Protein AF-A0A7J9IBZ4-F1 (afdb_monomer)

Secondary structure (DSSP, 8-state):
-EEESTTS-EEE---TT--HHHHHHHHHHHHS-----------S----------------------PPPPP----------------

Structure (mmCIF, N/CA/C/O backbone):
data_AF-A0A7J9IBZ4-F1
#
_entry.id   AF-A0A7J9IBZ4-F1
#
loop_
_atom_site.group_PDB
_atom_site.id
_atom_site.type_symbol
_atom_site.label_atom_id
_atom_site.label_alt_id
_atom_site.label_comp_id
_atom_site.label_asym_id
_atom_site.label_entity_id
_atom_site.label_seq_id
_atom_site.pdbx_PDB_ins_code
_atom_site.Cartn_x
_atom_site.Cartn_y
_atom_site.Cartn_z
_atom_site.occupancy
_atom_site.B_iso_or_equiv
_atom_site.auth_seq_id
_atom_site.auth_comp_id
_atom_site.auth_asym_id
_atom_site.auth_atom_id
_atom_site.pdbx_PDB_model_num
ATOM 1 N N . MET A 1 1 ? -10.352 -3.992 6.884 1.00 64.44 1 MET A N 1
ATOM 2 C CA . MET A 1 1 ? -9.541 -2.771 6.697 1.00 64.44 1 MET A CA 1
ATOM 3 C C . MET A 1 1 ? -9.772 -1.883 7.897 1.00 64.44 1 MET A C 1
ATOM 5 O O . MET A 1 1 ? -10.927 -1.617 8.209 1.00 64.44 1 MET A O 1
ATOM 9 N N . ALA A 1 2 ? -8.707 -1.500 8.589 1.00 82.75 2 ALA A N 1
ATOM 10 C CA . ALA A 1 2 ? -8.788 -0.650 9.769 1.00 82.75 2 ALA A CA 1
ATOM 11 C C . ALA A 1 2 ? -7.994 0.629 9.507 1.00 82.75 2 ALA A C 1
ATOM 13 O O . ALA A 1 2 ? -6.868 0.559 9.014 1.00 82.75 2 ALA A O 1
ATOM 14 N N . ILE A 1 3 ? -8.597 1.776 9.815 1.00 88.38 3 ILE A N 1
ATOM 15 C CA . ILE A 1 3 ? -7.898 3.059 9.848 1.00 88.38 3 ILE A CA 1
ATOM 16 C C . ILE A 1 3 ? -7.371 3.232 11.275 1.00 88.38 3 ILE A C 1
ATOM 18 O O . ILE A 1 3 ? -8.131 3.108 12.237 1.00 88.38 3 ILE A O 1
ATOM 22 N N . GLN A 1 4 ? -6.071 3.450 11.395 1.00 90.12 4 GLN A N 1
ATOM 23 C CA . GLN A 1 4 ? -5.297 3.521 12.629 1.00 90.12 4 GLN A CA 1
ATOM 24 C C . GLN A 1 4 ? -4.517 4.846 12.682 1.00 90.12 4 GLN A C 1
ATOM 26 O O . GLN A 1 4 ? -4.675 5.713 11.821 1.00 90.12 4 GLN A O 1
ATOM 31 N N . GLY A 1 5 ? -3.688 5.016 13.710 1.00 85.94 5 GLY A N 1
ATOM 32 C CA . GLY A 1 5 ? -2.950 6.251 13.965 1.00 85.94 5 GLY A CA 1
ATOM 33 C C . GLY A 1 5 ? -3.753 7.254 14.798 1.00 85.94 5 GLY A C 1
ATOM 34 O O . GLY A 1 5 ? -4.986 7.253 14.811 1.00 85.94 5 GLY A O 1
ATOM 35 N N . LYS A 1 6 ? -3.044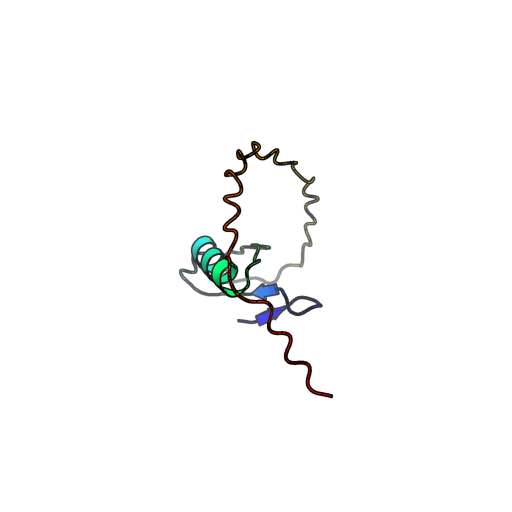 8.128 15.521 1.00 86.62 6 LYS A N 1
ATOM 36 C CA . LYS A 1 6 ? -3.655 9.144 16.403 1.00 86.62 6 LYS A CA 1
ATOM 37 C C . LYS A 1 6 ? -4.574 10.097 15.639 1.00 86.62 6 LYS A C 1
ATOM 39 O O . LYS A 1 6 ? -5.622 10.482 16.150 1.00 86.62 6 LYS A O 1
ATOM 44 N N . GLU A 1 7 ? -4.179 10.423 14.414 1.00 92.12 7 GLU A N 1
ATOM 45 C CA . GLU A 1 7 ? -4.891 11.330 13.512 1.00 92.12 7 GLU A CA 1
ATOM 46 C C . GLU A 1 7 ? -5.750 10.588 12.475 1.00 92.12 7 GLU A C 1
ATOM 48 O O . GLU A 1 7 ? -6.461 11.222 11.706 1.00 92.12 7 GLU A O 1
ATOM 53 N N . LYS A 1 8 ? -5.802 9.245 12.538 1.00 89.12 8 LYS A N 1
ATOM 54 C CA . LYS A 1 8 ? -6.508 8.372 11.579 1.00 89.12 8 LYS A CA 1
ATOM 55 C C . LYS A 1 8 ? -5.901 8.383 10.168 1.00 89.12 8 LYS A C 1
ATOM 57 O O . LYS A 1 8 ? -6.622 8.220 9.184 1.00 89.12 8 LYS A O 1
ATOM 62 N N . ASP A 1 9 ? -4.581 8.517 10.088 1.00 90.94 9 ASP A N 1
ATOM 63 C CA . ASP A 1 9 ? -3.838 8.606 8.824 1.00 90.94 9 ASP A CA 1
ATOM 64 C C . ASP A 1 9 ? -3.170 7.291 8.396 1.00 90.94 9 ASP A C 1
ATOM 66 O O . ASP A 1 9 ? -2.594 7.201 7.311 1.00 90.94 9 ASP A O 1
ATOM 70 N N . GLU A 1 10 ? -3.240 6.248 9.223 1.00 91.56 10 GLU A N 1
ATOM 71 C CA . GLU A 1 10 ? -2.611 4.960 8.936 1.00 91.56 10 GLU A CA 1
ATOM 72 C C . GLU A 1 10 ? -3.661 3.965 8.434 1.00 91.56 10 GLU A C 1
ATOM 74 O O . GLU A 1 10 ? -4.732 3.816 9.019 1.00 91.56 10 GLU A O 1
ATOM 79 N N . LEU A 1 11 ? -3.369 3.255 7.343 1.00 91.50 11 LEU A N 1
ATOM 80 C CA . LEU A 1 11 ? -4.284 2.274 6.760 1.00 91.50 11 LEU A CA 1
ATOM 81 C C . LEU A 1 11 ? -3.684 0.871 6.842 1.00 91.50 11 LEU A C 1
ATOM 83 O O . LEU A 1 11 ? -2.692 0.581 6.176 1.00 91.50 1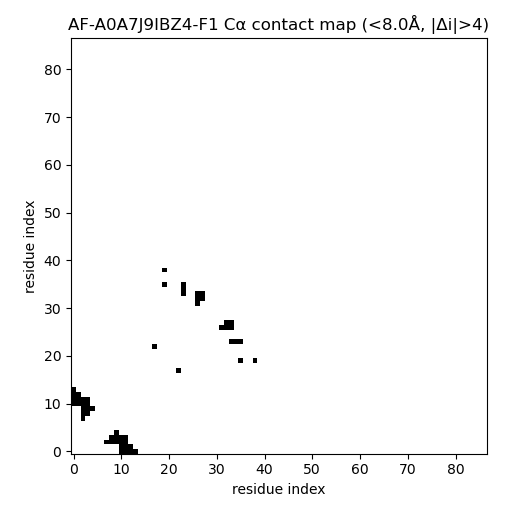1 LEU A O 1
ATOM 87 N N . MET A 1 12 ? -4.346 -0.022 7.581 1.00 89.81 12 MET A N 1
ATOM 88 C CA . MET A 1 12 ? -3.980 -1.437 7.641 1.00 89.81 12 MET A CA 1
ATOM 89 C C . MET A 1 12 ? -4.799 -2.254 6.633 1.00 89.81 12 MET A C 1
ATOM 91 O O . MET A 1 12 ? -6.040 -2.304 6.692 1.00 89.81 12 MET A O 1
ATOM 95 N N . VAL A 1 13 ? -4.092 -2.918 5.713 1.00 89.75 13 VAL A N 1
ATOM 96 C CA . VAL A 1 13 ? -4.665 -3.780 4.673 1.00 89.75 13 VAL A CA 1
ATOM 97 C C . VAL A 1 13 ? -4.130 -5.199 4.833 1.00 89.75 13 VAL A C 1
ATOM 99 O O . VAL A 1 13 ? -2.926 -5.422 4.817 1.00 89.75 13 VAL A O 1
ATOM 102 N N . THR A 1 14 ? -5.052 -6.149 4.949 1.00 89.56 14 THR A N 1
ATOM 103 C CA . THR A 1 14 ? -4.784 -7.585 5.058 1.00 89.56 14 THR A CA 1
ATOM 104 C C . THR A 1 14 ? -5.538 -8.290 3.941 1.00 89.56 14 THR A C 1
ATOM 106 O O . THR A 1 14 ? -6.733 -8.039 3.767 1.00 89.56 14 THR A O 1
ATOM 109 N N . GLY A 1 15 ? -4.856 -9.146 3.186 1.00 87.12 15 GLY A N 1
ATOM 110 C CA . GLY A 1 15 ? -5.464 -9.963 2.142 1.00 87.12 15 GLY A CA 1
ATOM 111 C C . GLY A 1 15 ? -4.420 -10.674 1.288 1.00 87.12 15 GLY A C 1
ATOM 112 O O . GLY A 1 15 ? -3.279 -10.220 1.184 1.00 87.12 15 GLY A O 1
ATOM 113 N N . ASP A 1 16 ? -4.832 -11.768 0.657 1.00 87.50 16 ASP A N 1
ATOM 114 C CA . ASP A 1 16 ? -3.979 -12.519 -0.260 1.00 87.50 16 ASP A CA 1
ATOM 115 C C . ASP A 1 16 ? -3.817 -11.782 -1.593 1.00 87.50 16 ASP A C 1
ATOM 117 O O . ASP A 1 16 ? -4.761 -11.198 -2.130 1.00 87.50 16 ASP A O 1
ATOM 121 N N . GLY A 1 17 ? -2.600 -11.802 -2.142 1.00 87.88 17 GLY A N 1
ATOM 122 C CA . GLY A 1 17 ? -2.299 -11.175 -3.433 1.00 87.88 17 GLY A CA 1
ATOM 123 C C . GLY A 1 17 ? -2.298 -9.640 -3.419 1.00 87.88 17 GLY A C 1
ATOM 124 O O . GLY A 1 17 ? -2.418 -9.018 -4.477 1.00 87.88 17 GLY A O 1
ATOM 125 N N . VAL A 1 18 ? -2.162 -9.009 -2.248 1.00 88.75 18 VAL A N 1
ATOM 126 C CA . VAL A 1 18 ? -2.050 -7.547 -2.139 1.00 88.75 18 VAL A CA 1
ATOM 127 C C . VAL A 1 18 ? -0.668 -7.089 -2.613 1.00 88.75 18 VAL A C 1
ATOM 129 O O . VAL A 1 18 ? 0.350 -7.319 -1.969 1.00 88.75 18 VAL A O 1
ATOM 132 N N . ASP A 1 19 ? -0.639 -6.386 -3.743 1.00 91.88 19 ASP A N 1
ATOM 133 C CA . ASP A 1 19 ? 0.558 -5.720 -4.259 1.00 91.88 19 ASP A CA 1
ATOM 134 C C . ASP A 1 19 ? 0.726 -4.356 -3.570 1.00 91.88 19 ASP A C 1
ATOM 136 O O . ASP A 1 19 ? 0.015 -3.391 -3.881 1.00 91.88 19 ASP A O 1
ATOM 140 N N . SER A 1 20 ? 1.665 -4.282 -2.624 1.00 90.88 20 SER A N 1
ATOM 141 C CA . SER A 1 20 ? 1.942 -3.079 -1.830 1.00 90.88 20 SER A CA 1
ATOM 142 C C . SER A 1 20 ? 2.302 -1.874 -2.702 1.00 90.88 20 SER A C 1
ATOM 144 O O . SER A 1 20 ? 1.807 -0.772 -2.470 1.00 90.88 20 SER A O 1
ATOM 146 N N . VAL A 1 21 ? 3.078 -2.071 -3.770 1.00 92.00 21 VAL A N 1
ATOM 147 C CA . VAL A 1 21 ? 3.515 -0.991 -4.664 1.00 92.00 21 VAL A CA 1
ATOM 148 C C . VAL A 1 21 ? 2.335 -0.427 -5.448 1.00 92.00 21 VAL A C 1
ATOM 150 O O . VAL A 1 21 ? 2.153 0.796 -5.514 1.00 92.00 21 VAL A O 1
ATOM 153 N N . LYS A 1 22 ? 1.506 -1.296 -6.041 1.00 94.38 22 LYS A N 1
ATOM 154 C CA . LYS A 1 22 ? 0.306 -0.852 -6.768 1.00 94.38 22 LYS A CA 1
ATOM 155 C C . LYS A 1 22 ? -0.681 -0.164 -5.835 1.00 94.38 22 LYS A C 1
ATOM 157 O O . LYS A 1 22 ? -1.224 0.877 -6.209 1.00 94.38 22 LYS A O 1
ATOM 162 N N . LEU A 1 23 ? -0.871 -0.696 -4.629 1.00 93.44 23 LEU A N 1
ATOM 163 C CA . LEU A 1 23 ? -1.742 -0.105 -3.621 1.00 93.44 23 LEU A CA 1
ATOM 164 C C . LEU A 1 23 ? -1.278 1.309 -3.252 1.00 93.44 23 LEU A C 1
ATOM 166 O O . LEU A 1 23 ? -2.042 2.263 -3.407 1.00 93.44 23 LEU A O 1
ATOM 170 N N . THR A 1 24 ? -0.012 1.485 -2.865 1.00 93.88 24 THR A N 1
ATOM 171 C CA . THR A 1 24 ? 0.535 2.804 -2.512 1.00 93.88 24 THR A CA 1
ATOM 172 C C . THR A 1 24 ? 0.488 3.772 -3.688 1.00 93.88 24 THR A C 1
ATOM 174 O O . THR A 1 24 ? 0.164 4.945 -3.509 1.00 93.88 24 THR A O 1
ATOM 177 N N . ARG A 1 25 ? 0.733 3.302 -4.919 1.00 95.25 25 ARG A N 1
ATOM 178 C CA . ARG A 1 25 ? 0.602 4.137 -6.122 1.00 95.25 25 ARG A CA 1
ATOM 179 C C . ARG A 1 25 ? -0.829 4.639 -6.314 1.00 95.25 25 ARG A C 1
ATOM 181 O O . ARG A 1 25 ? -1.020 5.804 -6.657 1.00 95.25 25 ARG A O 1
ATOM 188 N N . CYS A 1 26 ? -1.827 3.783 -6.119 1.00 94.75 26 CYS A N 1
ATOM 189 C CA . CYS A 1 26 ? -3.232 4.175 -6.197 1.00 94.75 26 CYS A CA 1
ATOM 190 C C . CYS A 1 26 ? -3.601 5.178 -5.096 1.00 94.75 26 CYS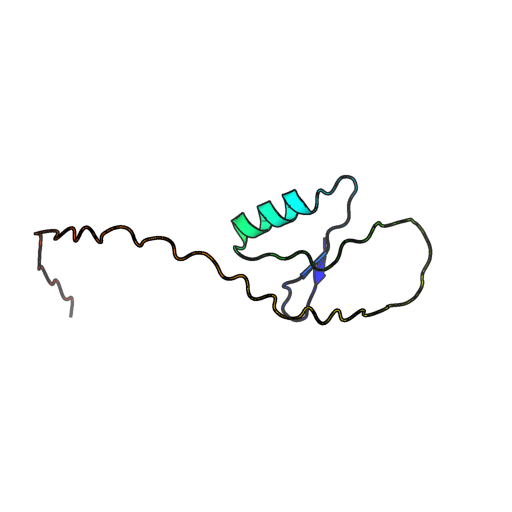 A C 1
ATOM 192 O O . CYS A 1 26 ? -4.270 6.170 -5.387 1.00 94.75 26 CYS A O 1
ATOM 194 N N . LEU A 1 27 ? -3.105 4.977 -3.873 1.00 93.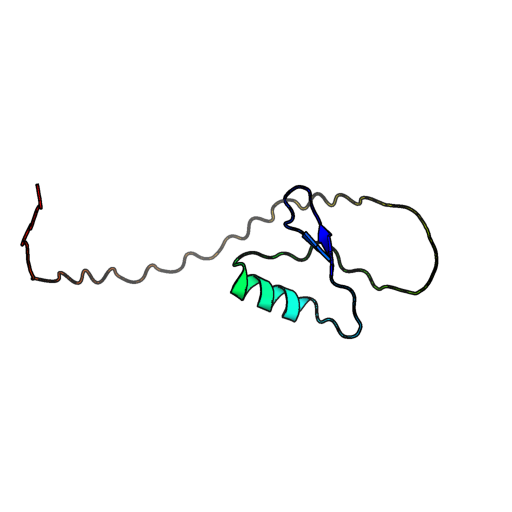94 27 LEU A N 1
ATOM 195 C CA . LEU A 1 27 ? -3.323 5.898 -2.756 1.00 93.94 27 LEU A CA 1
ATOM 196 C C . LEU A 1 27 ? -2.702 7.272 -3.023 1.00 93.94 27 LEU A C 1
ATOM 198 O O . LEU A 1 27 ? -3.404 8.271 -2.922 1.00 93.94 27 LEU A O 1
ATOM 202 N N . ARG A 1 28 ? -1.451 7.344 -3.495 1.00 95.12 28 ARG A N 1
ATOM 203 C CA . ARG A 1 28 ? -0.806 8.616 -3.882 1.00 95.12 28 ARG A CA 1
ATOM 204 C C . ARG A 1 28 ? -1.579 9.374 -4.959 1.00 95.12 28 ARG A C 1
ATOM 206 O O . ARG A 1 28 ? -1.607 10.596 -4.956 1.00 95.12 28 ARG A O 1
ATOM 213 N N . LYS A 1 29 ? -2.256 8.676 -5.875 1.00 95.62 29 LYS A N 1
ATOM 214 C CA . LYS A 1 29 ? -3.099 9.340 -6.884 1.00 95.62 29 LYS A CA 1
ATOM 215 C C . LYS A 1 29 ? -4.357 9.981 -6.295 1.00 95.62 29 LYS A C 1
ATOM 217 O O . LYS A 1 29 ? -4.838 10.955 -6.861 1.00 95.62 29 LYS A O 1
ATOM 222 N N . LYS A 1 30 ? -4.923 9.417 -5.225 1.00 94.25 30 LYS A N 1
ATOM 223 C CA . LYS A 1 30 ? -6.202 9.860 -4.642 1.00 94.25 30 LYS A CA 1
ATOM 224 C C . LYS A 1 30 ? -6.033 10.772 -3.429 1.00 94.25 30 LYS A C 1
ATOM 226 O O . LYS A 1 30 ? -6.806 11.705 -3.280 1.00 94.25 30 LYS A O 1
ATOM 231 N N . LEU A 1 31 ? -5.032 10.498 -2.602 1.00 90.00 31 LEU A N 1
ATOM 232 C CA . LEU A 1 31 ? -4.746 11.184 -1.340 1.00 90.00 31 LEU A CA 1
ATOM 233 C C . LEU A 1 31 ? -3.506 12.087 -1.431 1.00 90.00 31 LEU A C 1
ATOM 235 O O . LEU A 1 31 ? -3.124 12.697 -0.442 1.00 90.00 31 LEU A O 1
ATOM 239 N N . HIS A 1 32 ? -2.871 12.164 -2.608 1.00 90.62 32 HIS A N 1
ATOM 240 C CA . HIS A 1 32 ? -1.607 12.859 -2.898 1.00 90.62 32 HIS A CA 1
ATOM 241 C C . HIS A 1 32 ? -0.381 12.271 -2.195 1.00 90.62 32 HIS A C 1
ATOM 243 O O . HIS A 1 32 ? 0.599 11.926 -2.858 1.00 90.62 32 HIS A O 1
ATOM 249 N N . HIS A 1 33 ? -0.447 12.081 -0.881 1.00 90.81 33 HIS A N 1
ATOM 250 C CA . HIS A 1 33 ? 0.636 11.539 -0.083 1.00 90.81 33 HIS A CA 1
ATOM 251 C C . HIS A 1 33 ? 0.240 10.200 0.540 1.00 90.81 33 HIS A C 1
ATOM 253 O O . HIS A 1 33 ? -0.816 10.063 1.146 1.00 90.81 33 HIS A O 1
ATOM 259 N N . ALA A 1 34 ? 1.098 9.197 0.367 1.00 93.62 34 ALA A N 1
ATOM 260 C CA . ALA A 1 34 ? 0.986 7.911 1.041 1.00 93.62 34 ALA A CA 1
ATOM 261 C C . ALA A 1 34 ? 2.360 7.236 1.068 1.00 93.62 34 ALA A C 1
ATOM 263 O O . ALA A 1 34 ? 3.063 7.177 0.048 1.00 93.62 34 ALA A O 1
ATOM 264 N N . THR A 1 35 ? 2.728 6.698 2.219 1.00 93.00 35 THR A N 1
ATOM 265 C CA . THR A 1 35 ? 3.999 6.010 2.456 1.00 93.00 35 THR A CA 1
ATOM 266 C C . THR A 1 35 ? 3.713 4.638 3.041 1.00 93.00 35 THR A C 1
ATOM 268 O O . THR A 1 35 ? 2.758 4.458 3.790 1.00 93.00 35 THR A O 1
ATOM 271 N N . ILE A 1 36 ? 4.516 3.654 2.650 1.00 92.75 36 ILE A N 1
ATOM 272 C CA . ILE A 1 36 ? 4.459 2.324 3.252 1.00 92.75 36 ILE A CA 1
ATOM 273 C C . ILE A 1 36 ? 5.199 2.424 4.582 1.00 92.75 36 ILE A C 1
ATOM 275 O O . ILE A 1 36 ? 6.359 2.825 4.584 1.00 92.75 36 ILE A O 1
ATOM 279 N N . LEU A 1 37 ? 4.524 2.088 5.680 1.00 90.75 37 LEU A N 1
ATOM 280 C CA . LEU A 1 37 ? 5.134 2.051 7.011 1.00 90.75 37 LEU A CA 1
ATOM 281 C C . LEU A 1 37 ? 5.682 0.653 7.303 1.00 90.75 37 LEU A C 1
ATOM 283 O O . LEU A 1 37 ? 6.876 0.485 7.519 1.00 90.75 37 LEU A O 1
ATOM 287 N N . THR A 1 38 ? 4.817 -0.359 7.239 1.00 87.56 38 THR A N 1
ATOM 288 C CA . THR A 1 38 ? 5.163 -1.753 7.525 1.00 87.56 38 THR A CA 1
ATOM 289 C C . THR A 1 38 ? 4.506 -2.693 6.517 1.00 87.56 38 THR A C 1
ATOM 291 O O . THR A 1 38 ? 3.412 -2.434 6.011 1.00 87.56 38 THR A O 1
ATOM 294 N N . ILE A 1 39 ? 5.203 -3.782 6.191 1.00 87.00 39 ILE A N 1
ATOM 295 C CA . ILE A 1 39 ? 4.669 -4.910 5.424 1.00 87.00 39 ILE A CA 1
ATOM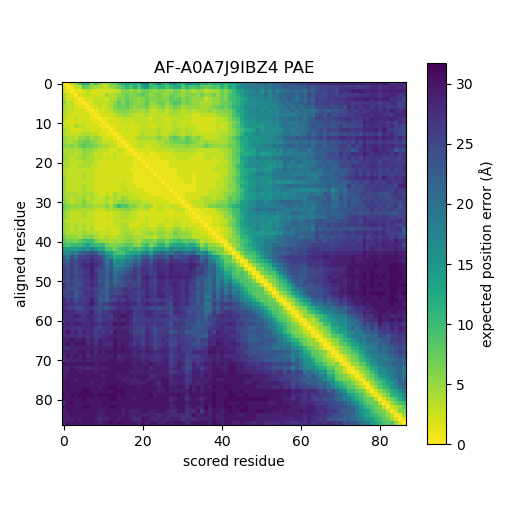 296 C C . ILE A 1 39 ? 5.001 -6.158 6.226 1.00 87.00 39 ILE A C 1
ATOM 298 O O . ILE A 1 39 ? 6.172 -6.440 6.471 1.00 87.00 39 ILE A O 1
ATOM 302 N N . GLU A 1 40 ? 3.970 -6.894 6.618 1.00 85.19 40 GLU A N 1
ATOM 303 C CA . GLU A 1 40 ? 4.108 -8.124 7.386 1.00 85.19 40 GLU A CA 1
ATOM 304 C C . GLU A 1 40 ? 3.429 -9.268 6.635 1.00 85.19 40 GLU A C 1
ATOM 306 O O . GLU A 1 40 ? 2.283 -9.151 6.193 1.00 85.19 40 GLU A O 1
ATOM 311 N N . GLU A 1 41 ? 4.149 -10.377 6.476 1.00 80.50 41 GLU A N 1
ATOM 312 C CA . GLU A 1 41 ? 3.563 -11.629 6.010 1.00 80.50 41 GLU A CA 1
ATOM 313 C C . GLU A 1 41 ? 2.792 -12.258 7.166 1.00 80.50 41 GLU A C 1
ATOM 315 O O . GLU A 1 41 ? 3.375 -12.653 8.178 1.00 80.50 41 GLU A O 1
ATOM 320 N N . ILE A 1 42 ? 1.476 -12.372 7.009 1.00 74.25 42 ILE A N 1
ATOM 321 C CA . ILE A 1 42 ? 0.623 -13.010 8.007 1.00 74.25 42 ILE A CA 1
ATOM 322 C C . ILE A 1 42 ? 0.778 -14.519 7.837 1.00 74.25 42 ILE A C 1
ATOM 324 O O . ILE A 1 42 ? 0.075 -15.156 7.058 1.00 74.25 42 ILE A O 1
ATOM 328 N N . LYS A 1 43 ? 1.757 -15.083 8.542 1.00 72.62 43 LYS A N 1
ATOM 329 C CA . LYS A 1 43 ? 1.855 -16.525 8.772 1.00 72.62 43 LYS A CA 1
ATOM 330 C C . LYS A 1 43 ? 0.905 -16.848 9.915 1.00 72.62 43 LYS A C 1
ATOM 332 O O . LYS A 1 43 ? 0.963 -16.207 10.963 1.00 72.62 43 LYS A O 1
ATOM 337 N N . GLU A 1 44 ? -0.013 -17.780 9.693 1.00 64.25 44 GLU A N 1
ATOM 338 C CA . GLU A 1 44 ? -0.919 -18.215 10.750 1.00 64.25 44 GLU A CA 1
ATOM 339 C C . GLU A 1 44 ? -0.104 -18.785 11.930 1.00 64.25 44 GLU A C 1
ATOM 341 O O . GLU A 1 44 ? 0.713 -19.686 11.752 1.00 64.25 44 GLU A O 1
ATOM 346 N N . GLU A 1 45 ? -0.373 -18.228 13.121 1.00 54.38 45 GLU A N 1
ATOM 347 C CA . GLU A 1 45 ? 0.106 -18.601 14.469 1.00 54.38 45 GLU A CA 1
ATOM 348 C C . GLU A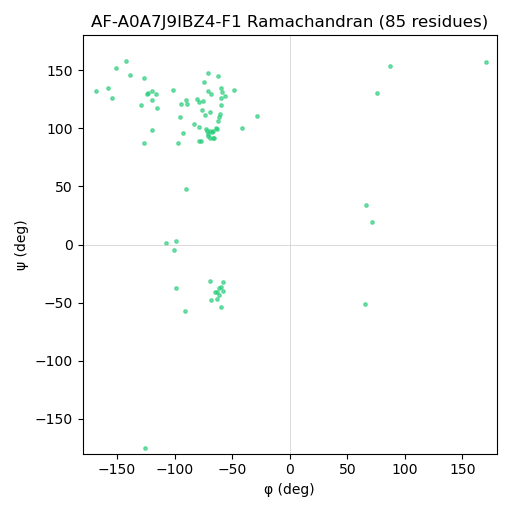 1 45 ? 1.563 -18.206 14.817 1.00 54.38 45 GLU A C 1
ATOM 350 O O . GLU A 1 45 ? 2.496 -18.479 14.079 1.00 54.38 45 GLU A O 1
ATOM 355 N N . LYS A 1 46 ? 1.908 -17.566 15.944 1.00 41.44 46 LYS A N 1
ATOM 356 C CA . LYS A 1 46 ? 1.352 -17.484 17.304 1.00 41.44 46 LYS A CA 1
ATOM 357 C C . LYS A 1 46 ? 1.705 -16.114 17.905 1.00 41.44 46 LYS A C 1
ATOM 359 O O . LYS A 1 46 ? 2.733 -15.529 17.598 1.00 41.44 46 LYS A O 1
ATOM 364 N N . LYS A 1 47 ? 0.846 -15.658 18.811 1.00 48.25 47 LYS A N 1
ATOM 365 C CA . LYS A 1 47 ? 0.987 -14.504 19.709 1.00 48.25 47 LYS A CA 1
ATOM 366 C C . LYS A 1 47 ? 2.396 -14.384 20.321 1.00 48.25 47 LYS A C 1
ATOM 368 O O . LYS A 1 47 ? 2.636 -15.033 21.329 1.00 48.25 47 LYS A O 1
ATOM 373 N N . GLU A 1 48 ? 3.255 -13.515 19.796 1.00 40.69 48 GLU A N 1
ATOM 374 C CA . GLU A 1 48 ? 4.422 -12.982 20.515 1.00 40.69 48 GLU A CA 1
ATOM 375 C C . GLU A 1 48 ? 4.651 -11.500 20.185 1.00 40.69 48 GLU A C 1
ATOM 377 O O . GLU A 1 48 ? 4.089 -10.941 19.247 1.00 40.69 48 GLU A O 1
ATOM 382 N N . GLU A 1 49 ? 5.352 -10.846 21.098 1.00 42.78 49 GLU A N 1
ATOM 383 C CA . GLU A 1 49 ? 5.190 -9.463 21.513 1.00 42.78 49 GLU A CA 1
ATOM 384 C C . GLU A 1 49 ? 5.613 -8.388 20.503 1.00 42.78 49 GLU A C 1
ATOM 386 O O . GLU A 1 49 ? 6.593 -8.490 19.770 1.00 42.78 49 GLU A O 1
ATOM 391 N N . LYS A 1 50 ? 4.873 -7.279 20.592 1.00 46.00 50 LYS A N 1
ATOM 392 C CA . LYS A 1 50 ? 5.229 -5.915 20.203 1.00 46.00 50 LYS A CA 1
ATOM 393 C C . LYS A 1 50 ? 6.742 -5.652 20.295 1.00 46.00 50 LYS A C 1
ATOM 395 O O . LYS A 1 50 ? 7.272 -5.484 21.391 1.00 46.00 50 LYS A O 1
ATOM 400 N N . LYS A 1 51 ? 7.406 -5.485 19.150 1.00 35.03 51 LYS A N 1
ATOM 401 C CA . LYS A 1 51 ? 8.724 -4.848 19.078 1.00 35.03 51 LYS A CA 1
ATOM 402 C C . LYS A 1 51 ? 8.630 -3.608 18.195 1.00 35.03 51 LYS A C 1
ATOM 404 O O . LYS A 1 51 ? 8.628 -3.685 16.973 1.00 35.03 51 LYS A O 1
ATOM 409 N 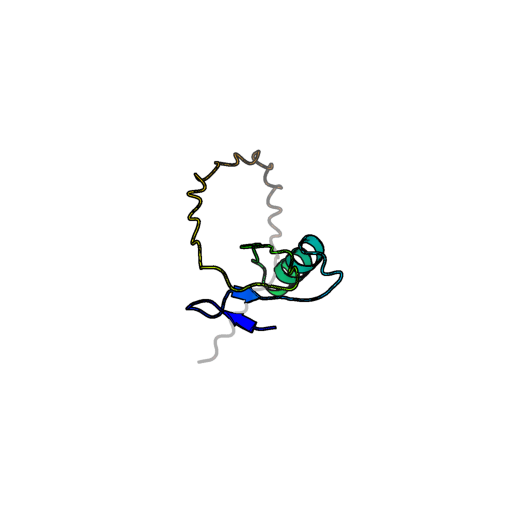N . GLU A 1 52 ? 8.497 -2.460 18.853 1.00 46.97 52 GLU A N 1
ATOM 410 C CA . GLU A 1 52 ? 8.707 -1.148 18.245 1.00 46.97 52 GLU A CA 1
ATOM 411 C C . GLU A 1 52 ? 10.179 -1.061 17.813 1.00 46.97 52 GLU A C 1
ATOM 413 O O . GLU A 1 52 ? 11.059 -0.823 18.638 1.00 46.97 52 GLU A O 1
ATOM 418 N N . GLU A 1 53 ? 10.469 -1.278 16.532 1.00 43.69 53 GLU A N 1
ATOM 419 C CA . GLU A 1 53 ? 11.762 -0.908 15.955 1.00 43.69 53 GLU A CA 1
ATOM 420 C C . GLU A 1 53 ? 11.648 0.500 15.367 1.00 43.69 53 GLU A C 1
ATOM 422 O O . GLU A 1 53 ? 11.201 0.701 14.240 1.00 43.69 53 GLU A O 1
ATOM 427 N N . LYS A 1 54 ? 12.054 1.497 16.164 1.00 44.47 54 LYS A N 1
ATOM 428 C CA . LYS A 1 54 ? 12.475 2.796 15.638 1.00 44.47 54 LYS A CA 1
ATOM 429 C C . LYS A 1 54 ? 13.677 2.550 14.730 1.00 44.47 54 LYS A C 1
ATOM 431 O O . LYS A 1 54 ? 14.739 2.169 15.217 1.00 44.47 54 LYS A O 1
ATOM 436 N N . LYS A 1 55 ? 13.511 2.770 13.429 1.00 39.12 55 LYS A N 1
ATOM 437 C CA . LYS A 1 55 ? 14.638 3.077 12.554 1.00 39.12 55 LYS A CA 1
ATOM 438 C C . LYS A 1 55 ? 14.706 4.589 12.447 1.00 39.12 55 LYS A C 1
ATOM 440 O O . LYS A 1 55 ? 13.806 5.224 11.908 1.00 39.12 55 LYS A O 1
ATOM 445 N N . ASP A 1 56 ? 15.735 5.151 13.065 1.00 46.22 56 ASP A N 1
ATOM 446 C CA . ASP A 1 56 ? 16.193 6.500 12.777 1.00 46.22 56 ASP A CA 1
ATOM 447 C C . ASP A 1 56 ? 16.734 6.482 11.339 1.00 46.22 56 ASP A C 1
ATOM 449 O O . ASP A 1 56 ? 17.877 6.105 11.093 1.00 46.22 56 ASP A O 1
ATOM 453 N N . ASP A 1 57 ? 15.872 6.784 10.369 1.00 51.16 57 ASP A N 1
ATOM 454 C CA . ASP A 1 57 ? 16.293 7.043 8.996 1.00 51.16 57 ASP A CA 1
ATOM 455 C C . ASP A 1 57 ? 16.830 8.481 8.939 1.00 51.16 57 ASP A C 1
ATOM 457 O O . ASP A 1 57 ? 16.066 9.451 8.924 1.00 51.16 57 ASP A O 1
ATOM 461 N N . ASP A 1 58 ? 18.158 8.625 8.940 1.00 57.56 58 ASP A N 1
ATOM 462 C CA . ASP A 1 58 ? 18.829 9.885 8.618 1.00 57.56 58 ASP A CA 1
ATOM 463 C C . ASP A 1 58 ? 18.246 10.459 7.310 1.00 57.56 58 ASP A C 1
ATOM 465 O O . ASP A 1 58 ? 18.114 9.722 6.323 1.00 57.56 58 ASP A O 1
ATOM 469 N N . PRO A 1 59 ? 17.899 11.760 7.236 1.00 59.88 59 PRO A N 1
ATOM 470 C CA . PRO A 1 59 ? 17.347 12.336 6.019 1.00 59.88 59 PRO A CA 1
ATOM 471 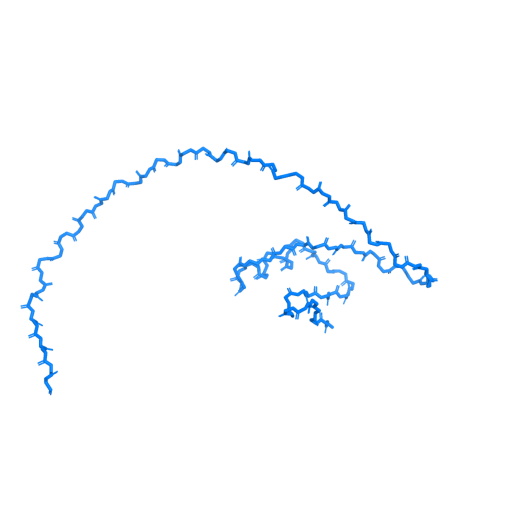C C . PRO A 1 59 ? 18.423 12.346 4.928 1.00 59.88 59 PRO A C 1
ATOM 473 O O . PRO A 1 59 ? 19.254 13.252 4.848 1.00 59.88 59 PRO A O 1
ATOM 476 N N . TYR A 1 60 ? 18.409 11.329 4.065 1.00 57.56 60 TYR A N 1
ATOM 477 C CA . TYR A 1 60 ? 19.252 11.276 2.880 1.00 57.56 60 TYR A CA 1
ATOM 478 C C . TYR A 1 60 ? 18.879 12.451 1.970 1.00 57.56 60 TYR A C 1
ATOM 480 O O . TYR A 1 60 ? 17.808 12.481 1.359 1.00 57.56 60 TYR A O 1
ATOM 4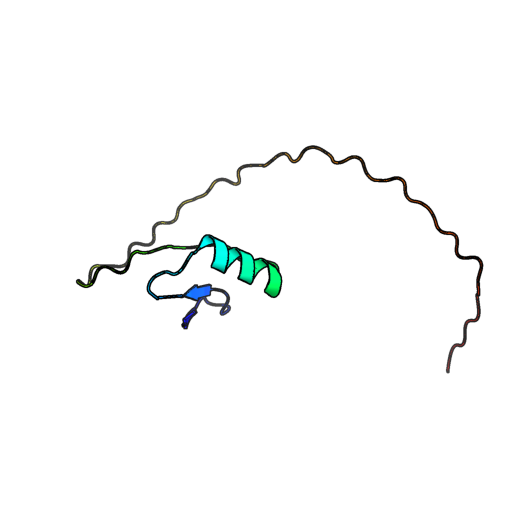88 N N . TYR A 1 61 ? 19.748 13.460 1.919 1.00 51.47 61 TYR A N 1
ATOM 489 C CA . TYR A 1 61 ? 19.534 14.661 1.122 1.00 51.47 61 TYR A CA 1
ATOM 490 C C . TYR A 1 61 ? 19.664 14.306 -0.365 1.00 51.47 61 TYR A C 1
ATOM 492 O O . TYR A 1 61 ? 20.760 14.258 -0.925 1.00 51.47 61 TYR A O 1
ATOM 500 N N . VAL A 1 62 ? 18.536 14.025 -1.019 1.00 60.44 62 VAL A N 1
ATOM 501 C CA . VAL A 1 62 ? 18.488 13.837 -2.472 1.00 60.44 62 VAL A CA 1
ATOM 502 C C . VAL A 1 62 ? 18.664 15.208 -3.125 1.00 60.44 62 VAL A C 1
ATOM 504 O O . VAL A 1 62 ? 17.724 15.996 -3.215 1.00 60.44 62 VAL A O 1
ATOM 507 N N . CYS A 1 63 ? 19.883 15.507 -3.576 1.00 57.59 63 CYS A N 1
ATOM 508 C CA . CYS A 1 63 ? 20.148 16.663 -4.427 1.00 57.59 63 CYS A CA 1
ATOM 509 C C . CYS A 1 63 ? 19.509 16.409 -5.801 1.00 57.59 63 CYS A C 1
ATOM 511 O O . CYS A 1 63 ? 20.062 15.687 -6.632 1.00 57.59 63 CYS A O 1
ATOM 513 N N . TYR A 1 64 ? 18.309 16.948 -6.024 1.00 67.31 64 TYR A N 1
ATOM 514 C CA . TYR A 1 64 ? 17.676 16.900 -7.338 1.00 67.31 64 TYR A CA 1
ATOM 515 C C . TYR A 1 64 ? 18.417 17.843 -8.297 1.00 67.31 64 TYR A C 1
ATOM 517 O O . TYR A 1 64 ? 18.663 18.998 -7.937 1.00 67.31 64 TYR A O 1
ATOM 525 N N . PRO A 1 65 ? 18.765 17.398 -9.518 1.00 62.41 65 PRO A N 1
ATOM 526 C CA . PRO A 1 65 ? 19.344 18.284 -10.517 1.00 62.41 65 PRO A CA 1
ATOM 527 C C . PRO A 1 65 ? 18.366 19.425 -10.816 1.00 62.41 65 PRO A C 1
ATOM 529 O O . PRO A 1 65 ? 17.164 19.201 -10.977 1.00 62.41 65 PRO A O 1
ATOM 532 N N . SER A 1 66 ? 18.886 20.653 -10.871 1.00 66.94 66 SER A N 1
ATOM 533 C CA . SER A 1 66 ? 18.092 21.841 -11.186 1.00 66.94 66 SER A CA 1
ATOM 534 C C . SER A 1 66 ? 17.501 21.693 -12.589 1.00 66.94 66 SER A C 1
ATOM 536 O O . SER A 1 66 ? 18.232 21.702 -13.581 1.00 66.94 66 SER A O 1
ATOM 538 N N . TYR A 1 67 ? 16.182 21.508 -12.677 1.00 67.25 67 TYR A N 1
ATOM 539 C CA . TYR A 1 67 ? 15.489 21.532 -13.959 1.00 67.25 67 TYR A CA 1
ATOM 540 C C . TYR A 1 67 ? 15.519 22.967 -14.498 1.00 67.25 67 TYR A C 1
ATOM 542 O O . TYR A 1 67 ? 15.144 23.888 -13.766 1.00 67.25 67 TYR A O 1
ATOM 550 N N . PRO A 1 68 ? 15.940 23.192 -15.756 1.00 70.00 68 PRO A N 1
ATOM 551 C CA . PRO A 1 68 ? 15.858 24.515 -16.352 1.00 70.00 68 PRO A CA 1
ATOM 552 C C . PRO A 1 68 ? 14.392 24.956 -16.367 1.00 70.00 68 PRO A C 1
ATOM 554 O O . PRO A 1 68 ? 13.535 24.281 -16.940 1.00 70.00 68 PRO A O 1
ATOM 557 N N . MET A 1 69 ? 14.105 26.075 -15.699 1.00 71.88 69 MET A N 1
ATOM 558 C CA . MET A 1 69 ? 12.787 26.705 -15.730 1.00 71.88 69 MET A CA 1
ATOM 559 C C . MET A 1 69 ? 12.409 26.987 -17.192 1.00 71.88 69 MET A C 1
ATOM 561 O O . MET A 1 69 ? 13.205 27.608 -17.906 1.00 71.88 69 MET A O 1
ATOM 565 N N . PRO A 1 70 ? 11.221 26.563 -17.660 1.00 68.44 70 PRO A N 1
ATOM 566 C CA . PRO A 1 70 ? 10.745 26.957 -18.976 1.00 68.44 70 PRO A CA 1
ATOM 567 C C . PRO A 1 70 ? 10.575 28.486 -19.021 1.00 68.44 70 PRO A C 1
ATOM 569 O O . PRO A 1 70 ? 10.218 29.092 -18.003 1.00 68.44 70 PRO A O 1
ATOM 572 N N . PRO A 1 71 ? 10.836 29.137 -20.170 1.00 62.44 71 PRO A N 1
ATOM 573 C CA . PRO A 1 71 ? 10.672 30.578 -20.289 1.00 62.44 71 PRO A CA 1
ATOM 574 C C . PRO A 1 71 ? 9.223 30.961 -19.979 1.00 62.44 71 PRO A C 1
ATOM 576 O O . PRO A 1 71 ? 8.282 30.364 -20.503 1.00 62.44 71 PRO A O 1
ATOM 579 N N . GLN A 1 72 ? 9.052 31.963 -19.116 1.00 60.97 72 GLN A N 1
ATOM 580 C CA . GLN A 1 72 ? 7.750 32.543 -18.806 1.00 60.97 72 GLN A CA 1
ATOM 581 C C . GLN A 1 72 ? 7.240 33.236 -20.077 1.00 60.97 72 GLN A C 1
ATOM 583 O O . GLN A 1 72 ? 7.654 34.352 -20.394 1.00 60.97 72 GLN A O 1
ATOM 588 N N . ILE A 1 73 ? 6.375 32.570 -20.843 1.00 59.69 73 ILE A N 1
ATOM 589 C CA . ILE A 1 73 ? 5.622 33.228 -21.910 1.00 59.69 73 ILE A CA 1
ATOM 590 C C . ILE A 1 73 ? 4.586 34.089 -21.196 1.00 59.69 73 ILE A C 1
ATOM 592 O O . ILE A 1 73 ? 3.559 33.592 -20.738 1.00 59.69 73 ILE A O 1
ATOM 596 N N . MET A 1 74 ? 4.888 35.376 -21.042 1.00 55.69 74 MET A N 1
ATOM 597 C CA . MET A 1 74 ? 3.928 36.342 -20.525 1.00 55.69 74 MET A CA 1
ATOM 598 C C . MET A 1 74 ? 2.850 36.520 -21.594 1.00 55.69 74 MET A C 1
ATOM 600 O O . MET A 1 74 ? 3.007 37.307 -22.525 1.00 55.69 74 MET A O 1
ATOM 604 N N . VAL A 1 75 ? 1.777 35.733 -21.502 1.00 60.59 75 VAL A N 1
ATOM 605 C CA . VAL A 1 75 ? 0.564 35.959 -22.289 1.00 60.59 75 VAL A CA 1
ATOM 606 C C . VAL A 1 75 ? -0.085 37.208 -21.711 1.00 60.59 75 VAL A C 1
ATOM 608 O O . VAL A 1 75 ? -0.786 37.163 -20.704 1.00 60.59 75 VAL A O 1
ATOM 611 N N . GLN A 1 76 ? 0.241 38.352 -22.299 1.00 55.19 76 GLN A N 1
ATOM 612 C CA . GLN A 1 76 ? -0.378 39.621 -21.962 1.00 55.19 76 GLN A CA 1
ATOM 613 C C . GLN A 1 76 ? -1.757 39.631 -22.627 1.00 55.19 76 GLN A C 1
ATOM 615 O O . GLN A 1 76 ? -1.877 39.994 -23.794 1.00 55.19 76 GLN A O 1
ATOM 620 N N . ASP A 1 77 ? -2.773 39.134 -21.918 1.00 57.44 77 ASP A N 1
ATOM 621 C CA . ASP A 1 77 ? -4.150 39.114 -22.417 1.00 57.44 77 ASP A CA 1
ATOM 622 C C . ASP A 1 77 ? -4.685 40.561 -22.468 1.00 57.44 77 ASP A C 1
ATOM 624 O O . ASP A 1 77 ? -4.770 41.223 -21.425 1.00 57.44 77 ASP A O 1
ATOM 628 N N . PRO A 1 78 ? -4.968 41.123 -23.657 1.00 61.28 78 PRO A N 1
ATOM 629 C CA . PRO A 1 78 ? -5.235 42.542 -23.813 1.00 61.28 78 PRO A CA 1
ATOM 630 C C . PRO A 1 78 ? -6.728 42.855 -23.655 1.00 61.28 78 PRO A C 1
ATOM 632 O O . PRO A 1 78 ? -7.277 43.532 -24.509 1.00 61.28 78 PRO A O 1
ATOM 635 N N . CYS A 1 79 ? -7.432 42.360 -22.634 1.00 54.22 79 CYS A N 1
ATOM 636 C CA . CYS A 1 79 ? -8.879 42.584 -22.465 1.00 54.22 79 CYS A CA 1
ATOM 637 C C . CYS A 1 79 ? -9.325 42.139 -21.056 1.00 54.22 79 CYS A C 1
ATOM 639 O O . CYS A 1 79 ? -9.012 41.031 -20.658 1.00 54.22 79 CYS A O 1
ATOM 641 N N . GLN A 1 80 ? -10.081 42.848 -20.217 1.00 56.22 80 GLN A N 1
ATOM 642 C CA . GLN A 1 80 ? -10.718 44.163 -20.227 1.00 56.22 80 GLN A CA 1
ATOM 643 C C . GLN A 1 80 ? -10.867 44.561 -18.749 1.00 56.22 80 GLN A C 1
ATOM 645 O O . GLN A 1 80 ? -11.455 43.827 -17.954 1.00 56.22 80 GLN A O 1
ATOM 650 N N . TYR A 1 81 ? -10.365 45.737 -18.383 1.00 60.12 81 TYR A N 1
ATOM 651 C CA . TYR A 1 81 ? -10.711 46.404 -17.132 1.00 60.12 81 TYR A CA 1
ATOM 652 C C . TYR A 1 81 ? -12.192 46.806 -17.200 1.00 60.12 81 TYR A C 1
ATOM 654 O O . TYR A 1 81 ? -12.533 47.883 -17.680 1.00 60.12 81 TYR A O 1
ATOM 662 N N . GLN A 1 82 ? -13.092 45.948 -16.728 1.00 56.84 82 GLN A N 1
ATOM 663 C CA . GLN A 1 82 ? -14.423 46.381 -16.314 1.00 56.84 82 GLN A CA 1
ATOM 664 C C . GLN A 1 82 ? -14.668 45.897 -14.892 1.00 56.84 82 GLN A C 1
ATOM 666 O O . GLN A 1 82 ? -15.177 44.812 -14.629 1.00 56.84 82 GLN A O 1
ATOM 671 N N . ALA A 1 83 ? -14.232 46.743 -13.961 1.00 59.34 83 ALA A N 1
ATOM 672 C CA . ALA A 1 83 ? -14.603 46.676 -12.565 1.00 59.34 83 ALA A CA 1
ATOM 673 C C . ALA A 1 83 ? -16.115 46.919 -12.440 1.00 59.34 83 ALA A C 1
ATOM 675 O O . ALA A 1 83 ? -16.574 48.058 -12.472 1.00 59.34 83 ALA A O 1
ATOM 676 N N . CYS A 1 84 ? -16.892 45.850 -12.288 1.00 56.12 84 CYS A N 1
ATOM 677 C CA . CYS A 1 84 ? -18.249 45.933 -11.762 1.00 56.12 84 CYS A CA 1
ATOM 678 C C . CYS A 1 84 ? -18.201 45.599 -10.266 1.00 56.12 84 CYS A C 1
ATOM 680 O O . CYS A 1 84 ? -18.336 44.444 -9.871 1.00 56.12 84 CYS A O 1
ATOM 682 N N . SER A 1 85 ? -17.961 46.613 -9.433 1.00 62.50 85 SER A N 1
ATOM 683 C CA . SER A 1 85 ? -18.200 46.541 -7.989 1.00 62.50 85 SER A CA 1
ATOM 684 C C . SER A 1 85 ? -19.702 46.639 -7.720 1.00 62.50 85 SER A C 1
ATOM 686 O O . SER A 1 85 ? -20.324 47.625 -8.116 1.00 62.50 85 SER A O 1
ATOM 688 N N . ILE A 1 86 ? -20.275 45.655 -7.031 1.00 53.47 86 ILE A N 1
ATOM 689 C CA . ILE A 1 86 ? -21.602 45.772 -6.413 1.00 53.47 86 ILE A CA 1
ATOM 690 C C . ILE A 1 86 ? -21.375 46.321 -4.997 1.00 53.47 86 ILE A C 1
ATOM 692 O O . ILE A 1 86 ? -20.609 45.724 -4.239 1.00 53.47 86 ILE A O 1
ATOM 696 N N . MET A 1 87 ? -21.972 47.481 -4.696 1.00 54.09 87 MET A N 1
ATOM 697 C CA . MET A 1 87 ? -22.158 47.993 -3.329 1.00 54.09 87 MET A CA 1
ATOM 698 C C . MET A 1 87 ? -23.317 47.267 -2.653 1.00 54.09 87 MET A C 1
ATOM 700 O O . MET A 1 87 ? -24.311 46.992 -3.364 1.00 54.09 87 MET A O 1
#

Radius of gyration: 24.19 Å; Cα contacts (8 Å, |Δi|>4): 28; chains: 1; bounding box: 42×67×45 Å

pLDDT: mean 72.15, std 18.31, range [35.03, 95.62]

Solvent-accessible surface area (backbone atoms only — not comparable to full-atom values): 6566 Å² total; per-residue (Å²): 123,49,76,36,64,99,86,57,80,37,80,49,82,84,68,87,89,70,53,65,66,62,50,43,54,53,40,25,73,75,63,66,66,62,80,89,86,83,87,78,84,87,66,88,81,76,98,73,80,92,75,88,76,83,75,87,74,75,85,77,80,78,81,72,79,85,72,81,78,75,81,83,77,79,79,77,74,92,77,76,97,71,88,80,81,84,132

Foldseek 3Di:
DDQDDPVSQDDDDDDPPDDPVVVQVVCCVPVVDDDDDDDDDDDPDDDDDDDPDDDPDDPPPPPDPDDPDDDPPPPPPPDDPDDPDDD

InterPro domains:
  IPR042885 Heavy metal-associated isoprenylated plant protein 47/16 [PTHR46932] (1-86)

Mean predicted aligned error: 18.1 Å

Sequence (87 aa):
MAIQGKEKDELMVTGDGVDSVKLTRCLRKKLHHATILTIEEIKEEKKEEKKEEKKDDDPYYVCYPSYPMPPQIMVQDPCQYQACSIM

Organism: NCBI:txid34285